Protein AF-A0A4S1FDS8-F1 (afdb_monomer_lite)

Secondary structure (DSSP, 8-state):
-HHHHH-EETTEEGGGSHHHHHHHHHHHHHHHHHHHHHHHHHHHHHTT---HHHHHHHHHHHHHHHHHHHHHHHHHHGGGGGSTTSTHHHH-

Structure (mmCIF, N/CA/C/O backbone):
data_AF-A0A4S1FDS8-F1
#
_entry.id   AF-A0A4S1FDS8-F1
#
loop_
_atom_site.group_PDB
_atom_site.id
_atom_site.type_symbol
_atom_site.label_atom_id
_atom_site.label_alt_id
_atom_site.label_comp_id
_atom_site.label_asym_id
_atom_site.label_entity_id
_atom_site.label_seq_id
_atom_site.pdbx_PDB_ins_code
_atom_site.Cartn_x
_atom_site.Cartn_y
_atom_site.Cartn_z
_atom_site.occupancy
_atom_site.B_iso_or_equiv
_atom_site.auth_seq_id
_atom_site.auth_comp_id
_atom_site.auth_asym_id
_atom_site.auth_atom_id
_atom_site.pdbx_PDB_model_num
ATOM 1 N N . ILE A 1 1 ? -8.007 -5.591 8.639 1.00 84.31 1 ILE A N 1
ATOM 2 C CA . ILE A 1 1 ? -9.443 -5.251 8.431 1.00 84.31 1 ILE A CA 1
ATOM 3 C C . ILE A 1 1 ? -10.327 -5.867 9.516 1.00 84.31 1 ILE A C 1
ATOM 5 O O . ILE A 1 1 ? -11.101 -5.136 10.118 1.00 84.31 1 ILE A O 1
ATOM 9 N N . GLU A 1 2 ? -10.195 -7.165 9.809 1.00 93.88 2 GLU A N 1
ATOM 10 C CA . GLU A 1 2 ? -11.028 -7.867 10.802 1.00 93.88 2 GLU A CA 1
ATOM 11 C C . GLU A 1 2 ? -11.054 -7.198 12.187 1.00 93.88 2 GLU A C 1
ATOM 13 O O . GLU A 1 2 ? -12.134 -6.915 12.703 1.00 93.88 2 GLU A O 1
ATOM 18 N N . TYR A 1 3 ? -9.890 -6.828 12.736 1.00 94.50 3 TYR A N 1
ATOM 19 C CA . TYR A 1 3 ? -9.815 -6.131 14.024 1.00 94.50 3 TYR A CA 1
ATOM 20 C C . TYR A 1 3 ? -10.646 -4.842 14.048 1.00 94.50 3 TYR A C 1
ATOM 22 O O . TYR A 1 3 ? -11.406 -4.613 14.984 1.00 94.50 3 TYR A O 1
ATOM 30 N N . ALA A 1 4 ? -10.590 -4.032 12.985 1.00 95.69 4 ALA A N 1
ATOM 31 C CA . ALA A 1 4 ? -11.365 -2.797 12.896 1.00 95.69 4 ALA A CA 1
ATOM 32 C C . ALA A 1 4 ? -12.886 -3.037 12.834 1.00 95.69 4 ALA A C 1
ATOM 34 O O . ALA A 1 4 ? -13.666 -2.195 13.284 1.00 95.69 4 ALA A O 1
ATOM 35 N N . ALA A 1 5 ? -13.307 -4.186 12.299 1.00 95.88 5 ALA A N 1
ATOM 36 C CA . ALA A 1 5 ? -14.706 -4.597 12.240 1.00 95.88 5 ALA A CA 1
ATOM 37 C C . ALA A 1 5 ? -15.202 -5.231 13.553 1.00 95.88 5 ALA A C 1
ATOM 39 O O . ALA A 1 5 ? -16.397 -5.197 13.831 1.00 95.88 5 ALA A O 1
ATOM 40 N N . GLN A 1 6 ? -14.321 -5.802 14.374 1.00 96.31 6 GLN A N 1
ATOM 41 C CA . GLN A 1 6 ? -14.706 -6.490 15.613 1.00 96.31 6 GLN A CA 1
ATOM 42 C C . GLN A 1 6 ? -14.515 -5.622 16.861 1.00 96.31 6 GLN A C 1
ATOM 44 O O . GLN A 1 6 ? -15.355 -5.637 17.762 1.00 96.31 6 GLN A O 1
ATOM 49 N N . ARG A 1 7 ? -13.435 -4.835 16.919 1.00 96.50 7 ARG A N 1
ATOM 50 C CA . ARG A 1 7 ? -13.104 -3.991 18.068 1.00 96.50 7 ARG A CA 1
ATOM 51 C C . ARG A 1 7 ? -14.129 -2.873 18.221 1.00 96.50 7 ARG A C 1
ATOM 53 O O . ARG A 1 7 ? -14.352 -2.095 17.295 1.00 96.50 7 ARG A O 1
ATOM 60 N N . GLN A 1 8 ? -14.709 -2.758 19.415 1.00 96.75 8 GLN A N 1
ATOM 61 C CA . GLN A 1 8 ? -15.658 -1.701 19.759 1.00 96.75 8 GLN A CA 1
ATOM 62 C C . GLN A 1 8 ? -15.054 -0.711 20.753 1.00 96.75 8 GLN A C 1
ATOM 64 O O . GLN A 1 8 ? -14.464 -1.107 21.757 1.00 96.75 8 GLN A O 1
ATOM 69 N N . GLN A 1 9 ? -15.239 0.579 20.487 1.00 96.38 9 GLN A N 1
ATOM 70 C CA . GLN A 1 9 ? -14.933 1.675 21.401 1.00 96.38 9 GLN A CA 1
ATOM 71 C C . GLN A 1 9 ? -15.926 2.813 21.180 1.00 96.38 9 GLN A C 1
ATOM 73 O O . GLN A 1 9 ? -16.438 3.001 20.079 1.00 96.38 9 GLN A O 1
ATOM 78 N N . PHE A 1 10 ? -16.206 3.568 22.245 1.00 96.81 10 PHE A N 1
ATOM 79 C CA . PHE A 1 10 ? -17.143 4.696 22.202 1.00 96.81 10 PHE A CA 1
ATOM 80 C C . PHE A 1 10 ? -18.512 4.320 21.591 1.00 96.81 10 PHE A C 1
ATOM 82 O O . PHE A 1 10 ? -19.104 5.085 20.838 1.00 96.81 10 PHE A O 1
ATOM 89 N N . GLY A 1 11 ? -19.002 3.111 21.897 1.00 96.94 11 GLY A N 1
ATOM 90 C CA . GLY A 1 11 ? -20.333 2.638 21.500 1.00 96.94 11 GLY A CA 1
ATOM 91 C C . GLY A 1 11 ? -20.466 2.091 20.073 1.00 96.94 11 GLY A C 1
ATOM 92 O O . GLY A 1 11 ? -21.578 1.757 19.673 1.00 96.94 11 GLY A O 1
ATOM 93 N N . GLN A 1 12 ? -19.383 1.971 19.297 1.00 97.25 12 GLN A N 1
ATOM 94 C CA . GLN A 1 12 ? -19.430 1.365 17.961 1.00 97.25 12 GLN A CA 1
ATOM 95 C C . GLN A 1 12 ? -18.117 0.684 17.559 1.00 97.25 12 GLN A C 1
ATOM 97 O O . GLN A 1 12 ? -17.097 0.812 18.233 1.00 97.25 12 GLN A O 1
ATOM 102 N N . GLN A 1 13 ? -18.143 -0.056 16.450 1.00 98.00 13 GLN A N 1
ATOM 103 C CA . GLN A 1 13 ? -16.943 -0.638 15.845 1.00 98.00 13 GLN A CA 1
ATOM 104 C C . GLN A 1 13 ? -15.970 0.462 15.415 1.00 98.00 13 GLN A C 1
ATOM 106 O O . GLN A 1 13 ? -16.394 1.455 14.816 1.00 98.00 13 GLN A O 1
ATOM 111 N N . ILE A 1 14 ? -14.673 0.276 15.666 1.00 97.94 14 ILE A N 1
ATOM 112 C CA . ILE A 1 14 ? -13.679 1.318 15.380 1.00 97.94 14 ILE A CA 1
ATOM 113 C C . ILE A 1 14 ? -13.572 1.638 13.882 1.00 97.94 14 ILE A C 1
ATOM 115 O O . ILE A 1 14 ? -13.308 2.780 13.520 1.00 97.94 14 ILE A O 1
ATOM 119 N N . GLY A 1 15 ? -13.875 0.675 13.005 1.00 97.19 15 GLY A N 1
ATOM 120 C CA . GLY A 1 15 ? -13.920 0.876 11.556 1.00 97.19 15 GLY A CA 1
ATOM 121 C C . GLY A 1 15 ? -15.001 1.851 11.074 1.00 97.19 15 GLY A C 1
ATOM 122 O O . GLY A 1 15 ? -14.948 2.272 9.925 1.00 97.19 15 GLY A O 1
ATOM 123 N N . LYS A 1 16 ? -15.967 2.240 11.923 1.00 97.00 16 LYS A N 1
ATOM 124 C CA . LYS A 1 16 ? -16.972 3.268 11.593 1.00 97.00 16 LYS A CA 1
ATOM 125 C C . LYS A 1 16 ? -16.468 4.698 11.793 1.00 97.00 16 LYS A C 1
ATOM 127 O O . LYS A 1 16 ? -17.112 5.635 11.325 1.00 97.00 16 LYS A O 1
ATOM 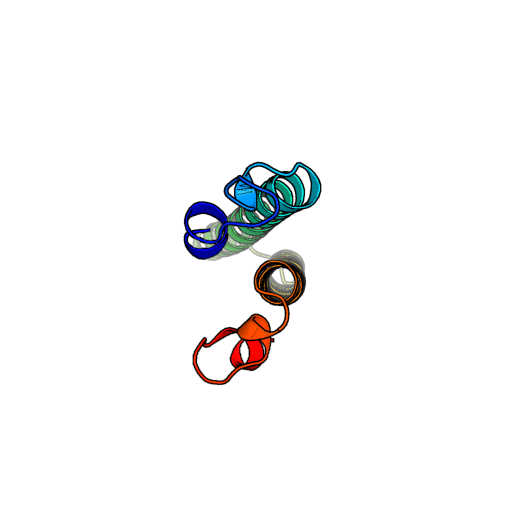132 N N . PHE A 1 17 ? -15.347 4.892 12.489 1.00 98.06 17 PHE A N 1
ATOM 133 C CA . PHE A 1 17 ? -14.741 6.214 12.617 1.00 98.06 17 PHE A CA 1
ATOM 134 C C . PHE A 1 17 ? -13.954 6.549 11.351 1.00 98.06 17 PHE A C 1
ATOM 136 O O . PHE A 1 17 ? -13.122 5.758 10.911 1.00 98.06 17 PHE A O 1
ATOM 143 N N . GLN A 1 18 ? -14.161 7.757 10.818 1.00 97.38 18 GLN A N 1
ATOM 144 C CA . GLN A 1 18 ? -13.494 8.225 9.596 1.00 97.38 18 GLN A CA 1
ATOM 145 C C . GLN A 1 18 ? -11.968 8.110 9.672 1.00 97.38 18 GLN A C 1
ATOM 147 O O . GLN A 1 18 ? -11.337 7.677 8.714 1.00 97.38 18 GLN A O 1
ATOM 152 N N . GLY A 1 19 ? -11.384 8.406 10.840 1.00 96.50 19 GLY A N 1
ATOM 153 C CA . GLY A 1 19 ? -9.944 8.280 11.063 1.00 96.50 19 GLY A CA 1
ATOM 154 C C . GLY A 1 19 ? -9.398 6.863 10.862 1.00 96.50 19 GLY A C 1
ATOM 155 O O . GLY A 1 19 ? -8.240 6.728 10.498 1.00 96.50 19 GLY A O 1
ATOM 156 N N . VAL A 1 20 ? -10.214 5.817 11.046 1.00 97.62 20 VAL A N 1
ATOM 157 C CA . VAL A 1 20 ? -9.830 4.420 10.777 1.00 97.62 20 VAL A CA 1
ATOM 158 C C . VAL A 1 20 ? -10.219 4.019 9.358 1.00 97.62 20 VAL A C 1
ATOM 160 O O . VAL A 1 20 ? -9.419 3.414 8.650 1.00 97.62 20 VAL A O 1
ATOM 163 N N . SER A 1 21 ? -11.431 4.358 8.910 1.00 97.50 21 SER A N 1
ATOM 164 C CA . SER A 1 21 ? -11.900 3.952 7.582 1.00 97.50 21 SER A CA 1
ATOM 165 C C . SER A 1 21 ? -11.088 4.577 6.448 1.00 97.50 21 SER A C 1
ATOM 167 O O . SER A 1 21 ? -10.867 3.912 5.442 1.00 97.50 21 SER A O 1
ATOM 169 N N . PHE A 1 22 ? -10.627 5.824 6.600 1.00 98.31 22 PHE A N 1
ATOM 170 C CA . PHE A 1 22 ? -9.764 6.469 5.605 1.00 98.31 22 PHE A CA 1
ATOM 171 C C . PHE A 1 22 ? -8.392 5.803 5.542 1.00 98.31 22 PHE A C 1
ATOM 173 O O . PHE A 1 22 ? -7.986 5.408 4.459 1.00 98.31 22 PHE A O 1
ATOM 180 N N . LYS A 1 23 ? -7.760 5.522 6.690 1.00 98.12 23 LYS A N 1
ATOM 181 C CA . LYS A 1 23 ? -6.504 4.752 6.738 1.00 98.12 23 LYS A CA 1
ATOM 182 C C . LYS A 1 23 ? -6.628 3.404 6.028 1.00 98.12 23 LYS A C 1
ATOM 184 O O . LYS A 1 23 ? -5.788 3.055 5.210 1.00 98.12 23 LYS A O 1
ATOM 189 N N . LEU A 1 24 ? -7.713 2.666 6.275 1.00 98.06 24 LEU A N 1
ATOM 190 C CA . LEU A 1 24 ? -7.964 1.393 5.590 1.00 98.06 24 LEU A CA 1
ATOM 191 C C . LEU A 1 24 ? -8.133 1.556 4.070 1.00 98.06 24 LEU A C 1
ATOM 193 O O . LEU A 1 24 ? -7.690 0.688 3.318 1.00 98.06 24 LEU A O 1
ATOM 197 N N . ALA A 1 25 ? -8.776 2.636 3.620 1.00 98.31 25 ALA A N 1
ATOM 198 C CA . ALA A 1 25 ? -8.936 2.933 2.198 1.00 98.31 25 ALA A CA 1
ATOM 199 C C . ALA A 1 25 ? -7.600 3.316 1.537 1.00 98.31 25 ALA A C 1
ATOM 201 O O . ALA A 1 25 ? -7.298 2.827 0.445 1.00 98.31 25 ALA A O 1
ATOM 202 N N . ASP A 1 26 ? -6.784 4.124 2.213 1.00 98.56 26 ASP A N 1
ATOM 203 C CA . ASP A 1 26 ? -5.462 4.539 1.743 1.00 98.56 26 ASP A CA 1
ATOM 204 C C . ASP A 1 26 ? -4.519 3.333 1.651 1.00 98.56 26 ASP A C 1
ATOM 206 O O . ASP A 1 26 ? -3.947 3.079 0.592 1.00 98.56 26 ASP A O 1
ATOM 210 N N . MET A 1 27 ? -4.458 2.501 2.698 1.00 98.44 27 MET A N 1
ATOM 211 C CA . MET A 1 27 ? -3.710 1.237 2.704 1.00 98.44 27 MET A CA 1
ATOM 212 C C . MET A 1 27 ? -4.105 0.317 1.539 1.00 98.44 27 MET A C 1
ATOM 214 O O . MET A 1 27 ? -3.243 -0.258 0.876 1.00 98.44 27 MET A O 1
ATOM 218 N N . ALA A 1 28 ? -5.407 0.168 1.270 1.00 98.50 28 ALA A N 1
ATOM 219 C CA . ALA A 1 28 ? -5.886 -0.668 0.170 1.00 98.50 28 ALA A CA 1
ATOM 220 C C . ALA A 1 28 ? -5.499 -0.099 -1.206 1.00 98.50 28 ALA A C 1
ATOM 222 O O . ALA A 1 28 ? -5.169 -0.853 -2.124 1.00 98.50 28 ALA A O 1
ATOM 223 N N . THR A 1 29 ? -5.527 1.226 -1.345 1.00 98.69 29 THR A N 1
ATOM 224 C CA . THR A 1 29 ? -5.142 1.925 -2.576 1.00 98.69 29 THR A CA 1
ATOM 225 C C . THR A 1 29 ? -3.645 1.790 -2.838 1.00 98.69 29 THR A C 1
ATOM 227 O O . THR A 1 29 ? -3.237 1.458 -3.951 1.00 98.69 29 THR A O 1
ATOM 230 N N . GLU A 1 30 ? -2.831 1.978 -1.803 1.00 98.62 30 GLU A N 1
ATOM 231 C CA . GLU A 1 30 ? -1.379 1.837 -1.862 1.00 98.62 30 GLU A CA 1
ATOM 232 C C . GLU A 1 30 ? -0.959 0.410 -2.225 1.00 98.62 30 GLU A C 1
ATOM 234 O O . GLU A 1 30 ? -0.155 0.227 -3.143 1.00 98.62 30 GLU A O 1
ATOM 239 N N . LEU A 1 31 ? -1.567 -0.601 -1.593 1.00 98.56 31 LEU A N 1
ATOM 240 C CA . LEU A 1 31 ? -1.347 -2.007 -1.939 1.00 98.56 31 LEU A CA 1
ATOM 241 C C . LEU A 1 31 ? -1.664 -2.273 -3.413 1.00 98.56 31 LEU A C 1
ATOM 243 O O . LEU A 1 31 ? -0.856 -2.858 -4.131 1.00 98.56 31 LEU A O 1
ATOM 247 N N . LYS A 1 32 ? -2.809 -1.778 -3.897 1.00 98.81 32 LYS A N 1
ATOM 248 C CA . LYS A 1 32 ? -3.201 -1.943 -5.299 1.00 98.81 32 LYS A CA 1
ATOM 249 C C . LYS A 1 32 ? -2.210 -1.280 -6.256 1.00 98.81 32 LYS A C 1
ATOM 251 O O . LYS A 1 32 ? -1.926 -1.839 -7.313 1.00 98.81 32 LYS A O 1
ATOM 256 N N . ALA A 1 33 ? -1.697 -0.103 -5.906 1.00 98.69 33 ALA A N 1
ATOM 257 C CA . ALA A 1 33 ? 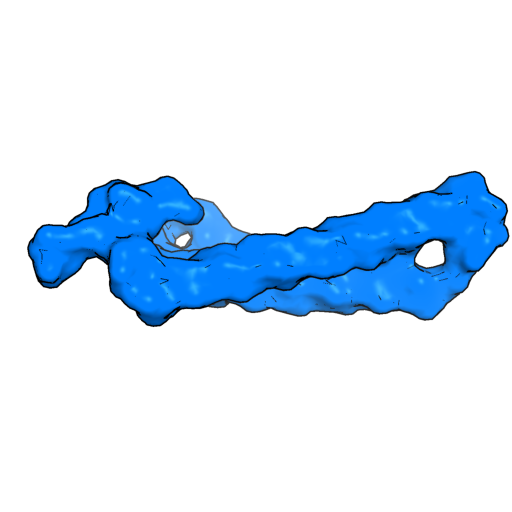-0.701 0.599 -6.708 1.00 98.69 33 ALA A CA 1
ATOM 258 C C . ALA A 1 33 ? 0.629 -0.170 -6.769 1.00 98.69 33 ALA A C 1
ATOM 260 O O . ALA A 1 33 ? 1.209 -0.298 -7.848 1.00 98.69 33 ALA A O 1
ATOM 261 N N . ALA A 1 34 ? 1.089 -0.713 -5.638 1.00 98.69 34 ALA A N 1
ATOM 262 C CA . ALA A 1 34 ? 2.284 -1.549 -5.581 1.00 98.69 34 ALA A CA 1
ATOM 263 C C . ALA A 1 34 ? 2.129 -2.833 -6.414 1.00 98.69 34 ALA A C 1
ATOM 265 O O . ALA A 1 34 ? 2.995 -3.122 -7.239 1.00 98.69 34 ALA A O 1
ATOM 266 N N . ASP A 1 35 ? 1.005 -3.544 -6.274 1.00 98.62 35 ASP A N 1
ATOM 267 C CA . ASP A 1 35 ? 0.708 -4.753 -7.054 1.00 98.62 35 ASP A CA 1
ATOM 268 C C . ASP A 1 35 ? 0.763 -4.481 -8.558 1.00 98.62 35 ASP A C 1
ATOM 270 O O . ASP A 1 35 ? 1.393 -5.222 -9.310 1.00 98.62 35 ASP A O 1
ATOM 274 N N . LEU A 1 36 ? 0.119 -3.401 -9.011 1.00 98.81 36 LEU A N 1
ATOM 275 C CA . LEU A 1 36 ? 0.097 -3.047 -10.429 1.00 98.81 36 LEU A CA 1
ATOM 276 C C . LEU A 1 36 ? 1.501 -2.757 -10.968 1.00 98.81 36 LEU A C 1
ATOM 278 O O . LEU A 1 36 ? 1.813 -3.187 -12.074 1.00 98.81 36 LEU A O 1
ATOM 282 N N . MET A 1 37 ? 2.351 -2.084 -10.190 1.00 98.69 37 MET A N 1
ATOM 283 C CA . MET A 1 37 ? 3.722 -1.779 -10.601 1.00 98.69 37 MET A CA 1
ATOM 284 C C . MET A 1 37 ? 4.601 -3.037 -10.658 1.00 98.69 37 MET A C 1
ATOM 286 O O . MET A 1 37 ? 5.389 -3.205 -11.587 1.00 98.69 37 MET A O 1
ATOM 290 N N . VAL A 1 38 ? 4.431 -3.958 -9.704 1.00 98.69 38 VAL A N 1
ATOM 291 C CA . VAL A 1 38 ? 5.118 -5.259 -9.712 1.00 98.69 38 VAL A CA 1
ATOM 292 C C . VAL A 1 38 ? 4.667 -6.107 -10.902 1.00 98.69 38 VAL A C 1
ATOM 294 O O . VAL A 1 38 ? 5.505 -6.670 -11.608 1.00 98.69 38 VAL A O 1
ATOM 297 N N . PHE A 1 39 ? 3.360 -6.172 -11.170 1.00 98.75 39 PHE A N 1
ATOM 298 C CA . PHE A 1 39 ? 2.838 -6.913 -12.316 1.00 98.75 39 PHE A CA 1
ATOM 299 C C . PHE A 1 39 ? 3.245 -6.294 -13.650 1.00 98.75 39 PHE A C 1
ATOM 301 O O . PHE A 1 39 ? 3.544 -7.037 -14.580 1.00 98.75 39 PHE A O 1
ATOM 308 N N . GLU A 1 40 ? 3.305 -4.966 -13.758 1.00 98.75 40 GLU A N 1
ATOM 309 C CA . GLU A 1 40 ? 3.809 -4.299 -14.958 1.00 98.75 40 GLU A CA 1
ATOM 310 C C . GLU A 1 40 ? 5.275 -4.667 -15.219 1.00 98.75 40 GLU A C 1
ATOM 312 O O . GLU A 1 40 ? 5.622 -5.036 -16.342 1.00 98.75 40 GLU A O 1
ATOM 317 N N . ALA A 1 41 ? 6.127 -4.619 -14.189 1.00 98.75 41 ALA A N 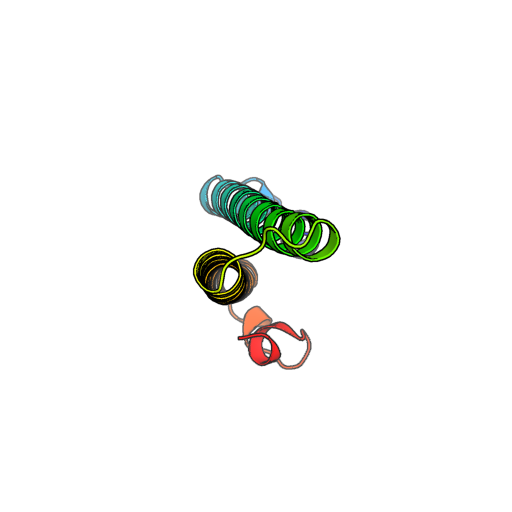1
ATOM 318 C CA . ALA A 1 41 ? 7.533 -4.993 -14.312 1.00 98.75 41 ALA A CA 1
ATOM 319 C C . ALA A 1 41 ? 7.698 -6.467 -14.726 1.00 98.75 41 ALA A C 1
ATOM 321 O O . ALA A 1 41 ? 8.470 -6.764 -15.638 1.00 98.75 41 ALA A O 1
ATOM 322 N N . GLY A 1 42 ? 6.924 -7.382 -14.128 1.00 98.62 42 GLY A N 1
ATOM 323 C CA . GLY A 1 42 ? 6.903 -8.797 -14.517 1.00 98.62 42 GLY A CA 1
ATOM 324 C C . GLY A 1 42 ? 6.413 -9.014 -15.952 1.00 98.62 42 GLY A C 1
ATOM 325 O O . GLY A 1 42 ? 7.040 -9.727 -16.729 1.00 98.62 42 GLY A O 1
ATOM 326 N N . TRP A 1 43 ? 5.350 -8.322 -16.355 1.00 98.75 43 TRP A N 1
ATOM 327 C CA . TRP A 1 43 ? 4.822 -8.392 -17.718 1.00 98.75 43 TRP A CA 1
ATOM 328 C C . TRP A 1 43 ? 5.815 -7.854 -18.761 1.00 98.75 43 TRP A C 1
ATOM 330 O O . TRP A 1 43 ? 5.955 -8.428 -19.844 1.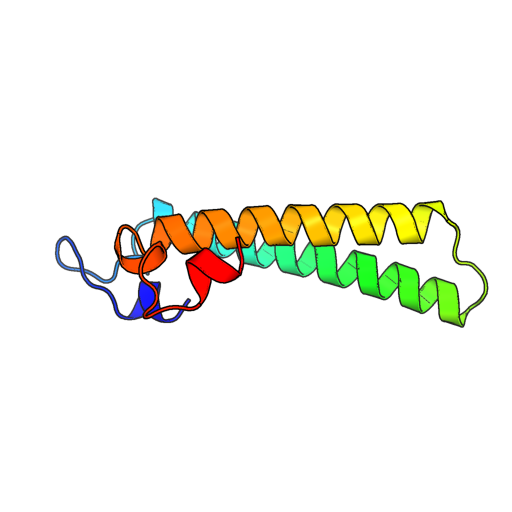00 98.75 43 TRP A O 1
ATOM 340 N N . LYS A 1 44 ? 6.538 -6.770 -18.453 1.00 98.81 44 LYS A N 1
ATOM 341 C CA . LYS A 1 44 ? 7.634 -6.263 -19.296 1.00 98.81 44 LYS A CA 1
ATOM 342 C C . LYS A 1 44 ? 8.805 -7.248 -19.352 1.00 98.81 44 LYS A C 1
ATOM 344 O O . LYS A 1 44 ? 9.432 -7.385 -20.403 1.00 98.81 44 LYS A O 1
ATOM 349 N N . TYR A 1 45 ? 9.091 -7.946 -18.251 1.00 98.62 45 TYR A N 1
ATOM 350 C CA . TYR A 1 45 ? 10.142 -8.964 -18.198 1.00 98.62 45 TYR A CA 1
ATOM 351 C C . TYR A 1 45 ? 9.820 -10.124 -19.143 1.00 98.62 45 TYR A C 1
ATOM 353 O O . TYR A 1 45 ? 10.652 -10.469 -19.980 1.00 98.62 45 TYR A O 1
ATOM 361 N N . ASP A 1 46 ? 8.589 -10.638 -19.097 1.00 98.75 46 ASP A N 1
ATOM 362 C CA . ASP A 1 46 ? 8.131 -11.727 -19.971 1.00 98.75 46 ASP A CA 1
ATOM 363 C C . ASP A 1 46 ? 8.190 -11.366 -21.466 1.00 98.75 46 ASP A C 1
ATOM 365 O O . ASP A 1 46 ? 8.387 -12.232 -22.318 1.00 98.75 46 ASP A O 1
ATOM 369 N N . GLN A 1 47 ? 8.053 -10.081 -21.801 1.00 98.62 47 GLN A N 1
ATOM 370 C CA . GLN A 1 47 ? 8.183 -9.576 -23.172 1.00 98.62 47 GLN A CA 1
ATOM 371 C C . GLN A 1 47 ? 9.617 -9.223 -23.581 1.00 98.62 47 GLN A C 1
ATOM 373 O O . GLN A 1 47 ? 9.844 -8.858 -24.735 1.00 98.62 47 GLN A O 1
ATOM 378 N N . GLY A 1 48 ? 10.580 -9.276 -22.658 1.00 98.50 48 GLY A N 1
ATOM 379 C CA . GLY A 1 48 ? 11.951 -8.829 -22.902 1.00 98.50 48 GLY A CA 1
ATOM 380 C C . GLY A 1 48 ? 12.090 -7.314 -23.095 1.00 98.50 48 GLY A C 1
ATOM 381 O O . GLY A 1 48 ? 13.053 -6.870 -23.716 1.00 98.50 48 GLY A O 1
ATOM 382 N N . THR A 1 49 ? 11.139 -6.518 -22.596 1.00 98.75 49 THR A N 1
ATOM 383 C CA . THR A 1 49 ? 11.123 -5.045 -22.710 1.00 98.75 49 THR A CA 1
ATOM 384 C C . THR A 1 49 ? 11.370 -4.326 -21.386 1.00 98.75 49 THR A C 1
ATOM 386 O O . THR A 1 49 ? 11.382 -3.096 -21.351 1.00 98.75 49 THR A O 1
ATOM 389 N N . VAL A 1 50 ? 11.563 -5.073 -20.298 1.00 98.69 50 VAL A N 1
ATOM 390 C CA . VAL A 1 50 ? 11.842 -4.515 -18.971 1.00 98.69 50 VAL A CA 1
ATOM 391 C C . VAL A 1 50 ? 13.154 -3.741 -18.942 1.00 98.69 50 VAL A C 1
ATOM 393 O O . VAL A 1 50 ? 14.143 -4.119 -19.571 1.00 98.69 50 VAL A O 1
ATOM 396 N N . THR A 1 51 ? 13.168 -2.674 -18.156 1.00 98.69 51 THR A N 1
ATOM 397 C CA . THR A 1 51 ? 14.363 -1.892 -17.847 1.00 98.69 51 THR A CA 1
ATOM 398 C C . THR A 1 51 ? 14.722 -2.009 -16.368 1.00 98.69 51 THR A C 1
ATOM 400 O O . THR A 1 51 ? 13.873 -2.309 -15.524 1.00 98.69 51 THR A O 1
ATOM 403 N N . ASP A 1 52 ? 15.970 -1.688 -16.018 1.00 98.56 52 ASP A N 1
ATOM 404 C CA . ASP A 1 52 ? 16.386 -1.584 -14.612 1.00 98.56 52 ASP A CA 1
ATOM 405 C C . ASP A 1 52 ? 15.530 -0.570 -13.838 1.00 98.56 52 ASP A C 1
ATOM 407 O O . ASP A 1 52 ? 15.274 -0.743 -12.645 1.00 98.56 52 ASP A O 1
ATOM 411 N N . GLN A 1 53 ? 15.039 0.469 -14.523 1.00 98.62 53 GLN A N 1
ATOM 412 C CA . GLN A 1 53 ? 14.157 1.468 -13.935 1.00 98.62 53 GLN A CA 1
ATOM 413 C C . GLN A 1 53 ? 12.796 0.874 -13.552 1.00 98.62 53 GLN A C 1
ATOM 415 O O . GLN A 1 53 ? 12.313 1.165 -12.461 1.00 98.62 53 GLN A O 1
ATOM 420 N N . ASP A 1 54 ? 12.193 0.025 -14.392 1.00 98.62 54 ASP A N 1
ATOM 421 C CA . ASP A 1 54 ? 10.920 -0.641 -14.071 1.00 98.62 54 ASP A CA 1
ATOM 422 C C . ASP A 1 54 ? 11.048 -1.476 -12.790 1.00 98.62 54 ASP A C 1
ATOM 424 O O . ASP A 1 54 ? 10.236 -1.356 -11.870 1.00 98.62 54 ASP A O 1
ATOM 428 N N . MET A 1 55 ? 12.123 -2.264 -12.692 1.00 98.44 55 MET A N 1
ATOM 429 C CA . MET A 1 55 ? 12.400 -3.109 -11.526 1.00 98.44 55 MET A CA 1
ATOM 430 C C . MET A 1 55 ? 12.698 -2.273 -10.274 1.00 98.44 55 MET A C 1
ATOM 432 O O . MET A 1 55 ? 12.222 -2.596 -9.182 1.00 98.44 55 MET A O 1
ATOM 436 N N . ALA A 1 56 ? 13.455 -1.181 -10.416 1.00 98.62 56 ALA A N 1
ATOM 437 C CA . ALA A 1 56 ? 13.761 -0.272 -9.314 1.00 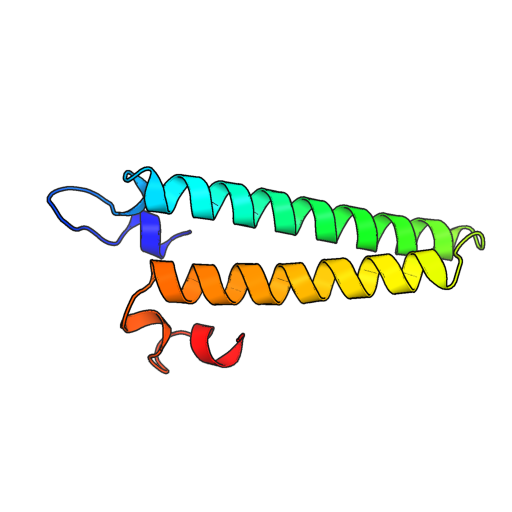98.62 56 ALA A CA 1
ATOM 438 C C . ALA A 1 56 ? 12.506 0.437 -8.782 1.00 98.62 56 ALA A C 1
ATOM 440 O O . ALA A 1 56 ? 12.329 0.520 -7.565 1.00 98.62 56 ALA A O 1
ATOM 441 N N . MET A 1 57 ? 11.619 0.902 -9.671 1.00 98.75 57 MET A N 1
ATOM 442 C CA . MET A 1 57 ? 10.346 1.522 -9.293 1.00 98.75 57 MET A CA 1
ATOM 443 C C . MET A 1 57 ? 9.438 0.519 -8.579 1.00 98.75 57 MET A C 1
ATOM 445 O O . MET A 1 57 ? 8.952 0.821 -7.489 1.00 98.75 57 MET A O 1
ATOM 449 N N . ALA A 1 58 ? 9.276 -0.688 -9.135 1.00 98.69 58 ALA A N 1
ATOM 450 C CA . ALA A 1 58 ? 8.472 -1.742 -8.521 1.00 98.69 58 ALA A CA 1
ATOM 451 C C . ALA A 1 58 ? 8.977 -2.096 -7.117 1.00 98.69 58 ALA A C 1
ATOM 453 O O . ALA A 1 58 ? 8.188 -2.147 -6.172 1.00 98.69 58 ALA A O 1
ATOM 454 N N . LYS A 1 59 ? 10.298 -2.266 -6.955 1.00 98.62 59 LYS A N 1
ATOM 455 C CA . LYS A 1 59 ? 10.908 -2.538 -5.649 1.00 98.62 59 LYS A CA 1
ATOM 456 C C . LYS A 1 59 ? 10.626 -1.408 -4.661 1.00 98.62 59 LYS A C 1
ATOM 458 O O . LYS A 1 59 ? 10.130 -1.687 -3.576 1.00 98.62 59 LYS A O 1
ATOM 463 N N . LEU A 1 60 ? 10.927 -0.161 -5.036 1.00 98.62 60 LEU A N 1
ATOM 464 C CA . LEU A 1 60 ? 10.733 1.004 -4.172 1.00 98.62 60 LEU A CA 1
ATOM 465 C C . LEU A 1 60 ? 9.272 1.126 -3.733 1.00 98.62 60 LEU A C 1
ATOM 467 O O . LEU A 1 60 ? 8.992 1.218 -2.542 1.00 98.62 60 LEU A O 1
ATOM 471 N N . LYS A 1 61 ? 8.327 1.085 -4.679 1.00 98.69 61 LYS A N 1
ATOM 472 C CA . LYS A 1 61 ? 6.908 1.248 -4.354 1.00 98.69 61 LYS A CA 1
ATOM 473 C C . LYS A 1 61 ? 6.403 0.125 -3.455 1.00 98.69 61 LYS A C 1
ATOM 475 O O . LYS A 1 61 ? 5.674 0.408 -2.511 1.00 98.69 61 LYS A O 1
ATOM 480 N N . ALA A 1 62 ? 6.795 -1.120 -3.721 1.00 98.50 62 ALA A N 1
ATOM 481 C CA . ALA A 1 62 ? 6.375 -2.256 -2.911 1.00 98.50 62 ALA A CA 1
ATOM 482 C C . ALA A 1 62 ? 6.908 -2.170 -1.473 1.00 98.50 62 ALA A C 1
ATOM 484 O O . ALA A 1 62 ? 6.157 -2.428 -0.535 1.00 98.50 62 ALA A O 1
ATOM 485 N N . THR A 1 63 ? 8.172 -1.777 -1.284 1.00 98.19 63 THR A N 1
ATOM 486 C CA . THR A 1 63 ? 8.760 -1.680 0.060 1.00 98.19 63 THR A CA 1
ATOM 487 C C . THR A 1 63 ? 8.209 -0.505 0.860 1.00 98.19 63 THR A C 1
ATOM 489 O O . THR A 1 63 ? 7.897 -0.677 2.034 1.00 98.19 63 THR A O 1
ATOM 492 N N . GLU A 1 64 ? 8.031 0.664 0.239 1.00 98.25 64 GLU A N 1
ATOM 493 C CA . GLU A 1 64 ? 7.457 1.834 0.923 1.00 98.25 64 GLU A CA 1
ATOM 494 C C . GLU A 1 64 ? 5.979 1.613 1.271 1.00 98.25 64 GLU A C 1
ATOM 496 O O . GLU A 1 64 ? 5.539 1.952 2.368 1.00 98.25 64 GLU A O 1
ATOM 501 N N . MET A 1 65 ? 5.218 0.970 0.376 1.00 98.38 65 MET A N 1
ATOM 502 C CA . MET A 1 65 ? 3.841 0.562 0.658 1.00 98.38 65 MET A CA 1
ATOM 503 C C . MET A 1 65 ? 3.776 -0.400 1.846 1.00 98.38 65 MET A C 1
ATOM 505 O O . MET A 1 65 ? 2.939 -0.211 2.727 1.00 98.38 65 MET A O 1
ATOM 509 N N . LEU A 1 66 ? 4.659 -1.406 1.897 1.00 97.56 66 LEU A N 1
ATOM 510 C CA . LEU A 1 66 ? 4.703 -2.361 3.006 1.00 97.56 66 LEU A CA 1
ATOM 511 C C . LEU A 1 66 ? 4.956 -1.651 4.340 1.00 97.56 66 LEU A C 1
ATOM 513 O O . LEU A 1 66 ? 4.218 -1.891 5.293 1.00 97.56 66 LEU A O 1
ATOM 517 N N . ALA A 1 67 ? 5.957 -0.767 4.393 1.00 96.81 67 ALA A N 1
ATOM 518 C CA . ALA A 1 67 ? 6.280 -0.003 5.596 1.00 96.81 67 ALA A CA 1
ATOM 519 C C . ALA A 1 67 ? 5.094 0.863 6.050 1.00 96.81 67 ALA A C 1
ATOM 521 O O . ALA A 1 67 ? 4.716 0.833 7.221 1.00 96.81 67 ALA A O 1
ATOM 522 N N . TYR A 1 68 ? 4.453 1.567 5.112 1.00 98.00 68 TYR A N 1
ATOM 523 C CA . TYR A 1 68 ? 3.257 2.364 5.382 1.00 98.00 68 TYR A CA 1
ATOM 524 C C . TYR A 1 68 ? 2.101 1.516 5.934 1.00 98.00 68 TYR A C 1
ATOM 526 O O . TYR A 1 68 ? 1.502 1.855 6.953 1.00 98.00 68 TYR A O 1
ATOM 534 N N . VAL A 1 69 ? 1.796 0.384 5.294 1.00 97.56 69 VAL A N 1
ATOM 535 C CA . VAL A 1 69 ? 0.712 -0.509 5.724 1.00 97.56 69 VAL A CA 1
ATOM 536 C C . VAL A 1 69 ? 0.999 -1.127 7.093 1.00 97.56 69 VAL A C 1
ATOM 538 O O . VAL A 1 69 ? 0.070 -1.266 7.890 1.00 97.56 69 VAL A O 1
ATOM 541 N N . ALA A 1 70 ? 2.251 -1.492 7.379 1.00 96.00 70 ALA A N 1
ATOM 542 C CA . ALA A 1 70 ? 2.651 -2.039 8.674 1.00 96.00 70 ALA A CA 1
ATOM 543 C C . ALA A 1 70 ? 2.464 -1.011 9.802 1.00 96.00 70 ALA A C 1
ATOM 545 O O . ALA A 1 70 ? 1.824 -1.322 10.808 1.00 96.00 70 ALA A O 1
ATOM 546 N N . ASP A 1 71 ? 2.938 0.223 9.603 1.00 96.19 71 ASP A N 1
ATOM 547 C CA . ASP A 1 71 ? 2.797 1.318 10.571 1.00 96.19 71 ASP A CA 1
ATOM 548 C C . ASP A 1 71 ? 1.320 1.627 10.870 1.00 96.19 71 ASP A C 1
ATOM 550 O O . ASP A 1 71 ? 0.876 1.641 12.023 1.00 96.19 71 ASP A O 1
ATOM 554 N N . GLU A 1 72 ? 0.508 1.756 9.820 1.00 97.31 72 GLU A N 1
ATOM 555 C CA . GLU A 1 72 ? -0.921 2.025 9.965 1.00 97.31 72 GLU A CA 1
ATOM 556 C C . GLU A 1 72 ? -1.680 0.858 10.607 1.00 97.31 72 GLU A C 1
ATOM 558 O O . GLU A 1 72 ? -2.605 1.062 11.405 1.00 97.31 72 GLU A O 1
ATOM 563 N N . ALA A 1 73 ? -1.276 -0.383 10.322 1.00 96.19 73 ALA A N 1
ATOM 564 C CA . ALA A 1 73 ? -1.838 -1.551 10.980 1.00 96.19 73 ALA A CA 1
ATOM 565 C C . ALA A 1 73 ? -1.552 -1.527 12.487 1.00 96.19 73 ALA A C 1
ATOM 567 O O . ALA A 1 73 ? -2.492 -1.719 13.265 1.00 96.19 73 ALA A O 1
ATOM 568 N N . ILE A 1 74 ? -0.317 -1.241 12.908 1.00 95.62 74 ILE A N 1
ATOM 569 C CA . ILE A 1 74 ? 0.038 -1.100 14.330 1.00 95.62 74 ILE A CA 1
ATOM 570 C C . ILE A 1 74 ? -0.828 -0.012 14.973 1.00 95.62 74 ILE A C 1
ATOM 572 O O . ILE A 1 74 ? -1.479 -0.253 15.995 1.00 95.62 74 ILE A O 1
ATOM 576 N N . GLN A 1 75 ? -0.939 1.153 14.332 1.00 95.38 75 GLN A N 1
ATOM 577 C CA . GLN A 1 75 ? -1.706 2.277 14.863 1.00 95.38 75 GLN A CA 1
ATOM 578 C C . GLN A 1 75 ? -3.208 1.970 15.013 1.00 95.38 75 GLN A C 1
ATOM 580 O O . GLN A 1 75 ? -3.825 2.381 16.000 1.00 95.38 75 GLN A O 1
ATOM 585 N N . ILE A 1 76 ? -3.809 1.223 14.079 1.00 96.44 76 ILE A N 1
ATOM 586 C CA . ILE A 1 76 ? -5.212 0.778 14.164 1.00 96.44 76 ILE A CA 1
ATOM 587 C C . ILE A 1 76 ? -5.414 -0.236 15.303 1.00 96.44 76 ILE A C 1
ATOM 589 O O . ILE A 1 76 ? -6.475 -0.239 15.937 1.00 96.44 76 ILE A O 1
ATOM 593 N N . HIS A 1 77 ? -4.419 -1.083 15.585 1.00 95.81 77 HIS A N 1
ATOM 594 C CA . HIS A 1 77 ? -4.479 -2.051 16.687 1.00 95.81 77 HIS A CA 1
ATOM 595 C C . HIS A 1 77 ? -4.168 -1.419 18.054 1.00 95.81 77 HIS A C 1
ATOM 597 O O . HIS A 1 77 ? -4.541 -1.975 19.092 1.00 95.81 77 HIS A O 1
ATOM 603 N N . GLY A 1 78 ? -3.564 -0.228 18.074 1.00 93.50 78 GLY A N 1
ATOM 604 C CA . GLY A 1 78 ? -3.161 0.457 19.298 1.00 93.50 78 GLY A CA 1
ATOM 605 C C . GLY A 1 78 ? -2.117 -0.366 20.052 1.00 93.50 78 GLY A C 1
ATOM 606 O O . GLY A 1 78 ? -1.236 -0.959 19.443 1.00 93.50 78 GLY A O 1
ATOM 607 N N . GLY A 1 79 ? -2.236 -0.463 21.380 1.00 91.44 79 GLY A N 1
ATOM 608 C CA . GLY A 1 79 ? -1.287 -1.240 22.191 1.00 91.44 79 GLY A CA 1
ATOM 609 C C . GLY A 1 79 ? -1.178 -2.720 21.798 1.00 91.44 79 GLY A C 1
ATOM 610 O O . GLY A 1 79 ? -0.110 -3.295 21.960 1.00 91.44 79 GLY A O 1
ATOM 611 N N . MET A 1 80 ? -2.236 -3.322 21.234 1.00 90.94 80 MET A N 1
ATOM 612 C CA . MET A 1 80 ? -2.187 -4.702 20.726 1.00 90.94 80 MET A CA 1
ATOM 613 C C . MET A 1 80 ? -1.292 -4.859 19.494 1.00 90.94 80 MET A C 1
ATOM 615 O O . MET A 1 80 ? -0.844 -5.963 19.223 1.00 90.94 80 MET A O 1
ATOM 619 N N . GLY A 1 81 ? -1.041 -3.786 18.739 1.00 89.00 81 GLY A N 1
ATOM 620 C CA . GLY A 1 81 ? -0.166 -3.832 17.567 1.00 89.00 81 GLY A CA 1
ATOM 621 C C . GLY A 1 81 ? 1.317 -4.008 17.903 1.00 89.00 81 GLY A C 1
ATOM 622 O O . GLY A 1 81 ? 2.103 -4.220 16.993 1.00 89.00 81 GLY A O 1
ATOM 623 N N . LEU A 1 82 ? 1.683 -3.902 19.185 1.00 89.06 82 LEU A N 1
ATOM 624 C CA . LEU A 1 82 ? 3.042 -4.088 19.705 1.00 89.06 82 LEU A CA 1
ATOM 625 C C . LEU A 1 82 ? 3.170 -5.353 20.572 1.00 89.06 82 LEU A C 1
ATOM 627 O O . LEU A 1 82 ? 4.160 -5.505 21.283 1.00 89.06 82 LEU A O 1
ATOM 631 N N . MET A 1 83 ? 2.131 -6.192 20.611 1.00 89.50 83 MET A N 1
ATOM 632 C CA . MET A 1 83 ? 2.117 -7.420 21.402 1.00 89.50 83 MET A CA 1
ATOM 633 C C . MET A 1 83 ? 2.416 -8.618 20.508 1.00 89.50 83 MET A C 1
ATOM 635 O O . MET A 1 83 ? 1.730 -8.800 19.508 1.00 89.50 83 MET A O 1
ATOM 639 N N . ASP A 1 84 ? 3.287 -9.509 20.983 1.00 84.62 84 ASP A N 1
ATOM 640 C CA . ASP A 1 84 ? 3.694 -10.759 20.315 1.00 84.62 84 ASP A CA 1
ATOM 641 C C . ASP A 1 84 ? 2.530 -11.723 19.966 1.00 84.62 84 ASP A C 1
ATOM 643 O O . ASP A 1 84 ? 2.720 -12.731 19.280 1.00 84.62 84 ASP A O 1
ATOM 647 N N . ASP A 1 85 ? 1.317 -11.442 20.454 1.00 85.06 85 ASP A N 1
ATOM 648 C CA . ASP A 1 85 ? 0.084 -12.164 20.121 1.00 85.06 85 ASP A CA 1
ATOM 649 C C . ASP A 1 85 ? -0.346 -11.961 18.655 1.00 85.06 85 ASP A C 1
ATOM 651 O O . ASP A 1 85 ? -1.072 -12.788 18.092 1.00 85.06 85 ASP A O 1
ATOM 655 N N . LEU A 1 86 ? 0.070 -10.857 18.029 1.00 83.25 86 LEU A N 1
ATOM 656 C CA . LEU A 1 86 ? -0.192 -10.546 16.627 1.00 83.25 86 LEU A CA 1
ATOM 657 C C . LEU A 1 86 ? 1.137 -10.441 15.883 1.00 83.25 86 LEU A C 1
ATOM 659 O O . LEU A 1 86 ? 2.095 -9.940 16.429 1.00 83.25 86 LEU A O 1
ATOM 663 N N . PRO A 1 87 ? 1.231 -10.833 14.604 1.00 86.19 87 PRO A N 1
ATOM 664 C CA . PRO A 1 87 ? 2.501 -10.765 13.883 1.00 86.19 87 PRO A CA 1
ATOM 665 C C . PRO A 1 87 ? 2.884 -9.335 13.450 1.00 86.19 87 PRO A C 1
ATOM 667 O O . PRO A 1 87 ? 3.712 -9.197 12.553 1.00 86.19 87 PRO A O 1
ATOM 670 N N . LEU A 1 88 ? 2.242 -8.289 13.982 1.00 85.12 88 LEU A N 1
ATOM 671 C CA . LEU A 1 88 ? 2.312 -6.933 13.428 1.00 85.12 88 LEU A CA 1
ATOM 672 C C . LEU A 1 88 ? 3.652 -6.263 13.721 1.00 85.12 88 LEU A C 1
ATOM 674 O O . LEU A 1 88 ? 4.263 -5.739 12.794 1.00 85.12 88 LEU A O 1
ATOM 678 N N . GLU A 1 89 ? 4.153 -6.356 14.953 1.00 83.44 89 GLU A N 1
ATOM 679 C CA . GLU A 1 89 ? 5.466 -5.818 15.321 1.00 83.44 89 GLU A CA 1
ATOM 680 C C . GLU A 1 89 ? 6.620 -6.524 14.610 1.00 83.44 89 GLU A C 1
ATOM 682 O O . GLU A 1 89 ? 7.680 -5.939 14.435 1.00 83.44 89 GL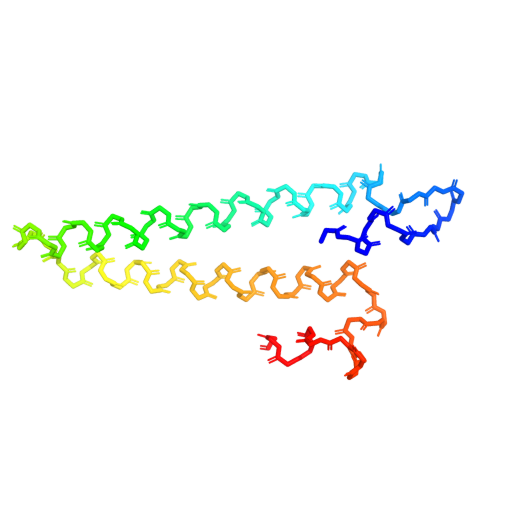U A O 1
ATOM 687 N N . ARG A 1 90 ? 6.421 -7.772 14.168 1.00 84.56 90 ARG A N 1
ATOM 688 C CA . ARG A 1 90 ? 7.416 -8.513 13.383 1.00 84.56 90 ARG A CA 1
ATOM 689 C C . ARG A 1 90 ? 7.423 -8.131 11.900 1.00 84.56 90 ARG A C 1
ATOM 691 O O . ARG A 1 90 ? 8.397 -8.412 11.207 1.00 84.56 90 ARG A O 1
ATOM 698 N N . ILE A 1 91 ? 6.305 -7.621 11.382 1.00 85.31 91 ILE A N 1
ATOM 699 C CA . ILE A 1 91 ? 6.183 -7.207 9.975 1.00 85.31 91 ILE A CA 1
ATOM 700 C C . ILE A 1 91 ? 6.794 -5.814 9.758 1.00 85.31 91 ILE A C 1
ATOM 702 O O . ILE A 1 91 ? 7.240 -5.533 8.645 1.00 85.31 91 ILE A O 1
ATOM 706 N N . TRP A 1 92 ? 6.797 -4.977 10.796 1.00 79.00 92 TRP A N 1
ATOM 707 C CA . TRP A 1 92 ? 7.444 -3.665 10.826 1.00 79.00 92 TRP A CA 1
ATOM 708 C C . TRP A 1 92 ? 8.966 -3.793 10.975 1.00 79.00 92 TRP A C 1
ATOM 710 O O . TRP A 1 92 ? 9.684 -3.119 10.203 1.00 79.00 92 TRP A O 1
#

pLDDT: mean 95.82, std 4.64, range [79.0, 98.81]

Foldseek 3Di:
DVQQQPDDDPHGRNCPDPVLVVLVVVLVVLQVVLVVLLVVQVVCVVVVNHDPVSVVVSVVSNVVSQVSNLVSVLVSCDPVLCDPVDCSVVSD

Radius of gyration: 16.62 Å; chains: 1; bounding box: 37×20×45 Å

Sequence (92 aa):
IEYAAQRQQFGQQIGKFQGVSFKLADMATELKAADLMVFEAGWKYDQGTVTDQDMAMAKLKATEMLAYVADEAIQIHGGMGLMDDLPLERIW